Protein AF-A0A7J9VA64-F1 (afdb_monomer_lite)

Sequence (121 aa):
MDLMTRARSQWDRLLATATLLAGLLVLIIGWYGVSGTPYPAEQLPYLISGGIGALFLLGVSATLWLSADLRDEWRKLDRIERAIRETSLPDGQNDAAQDTAWLDQRNGDRTPERLAVGDRP

Structure (mmCIF, N/CA/C/O backbone):
data_AF-A0A7J9VA64-F1
#
_entry.id   AF-A0A7J9VA64-F1
#
loop_
_atom_site.group_PDB
_atom_site.id
_atom_site.type_symbol
_atom_site.label_atom_id
_atom_site.label_alt_id
_atom_site.label_comp_id
_atom_site.label_asym_id
_atom_site.label_entity_id
_atom_site.label_seq_id
_atom_site.pdbx_PDB_ins_code
_atom_site.Cartn_x
_atom_site.Cartn_y
_atom_site.Cartn_z
_atom_site.occupancy
_atom_site.B_iso_or_equiv
_atom_site.auth_seq_id
_atom_site.auth_comp_id
_atom_site.auth_asym_id
_atom_site.auth_atom_id
_atom_site.pdbx_PDB_model_num
ATOM 1 N N . MET A 1 1 ? 18.627 -18.532 -14.080 1.00 44.44 1 MET 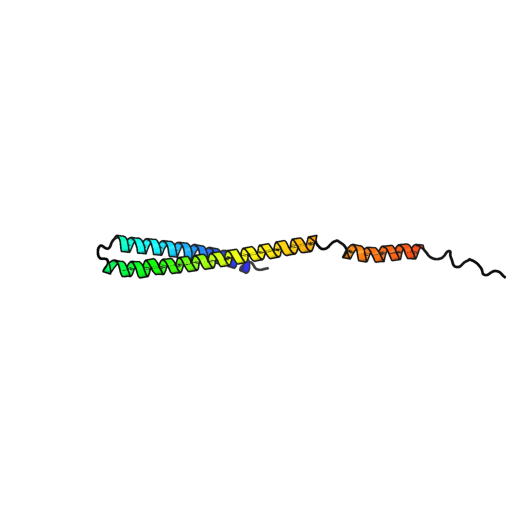A N 1
ATOM 2 C CA . MET A 1 1 ? 18.569 -17.176 -13.490 1.00 44.44 1 MET A CA 1
ATOM 3 C C . MET A 1 1 ? 17.247 -17.039 -12.743 1.00 44.44 1 MET A C 1
ATOM 5 O O . MET A 1 1 ? 16.218 -17.450 -13.266 1.00 44.44 1 MET A O 1
ATOM 9 N N . ASP A 1 2 ? 17.344 -16.604 -11.492 1.00 52.59 2 ASP A N 1
ATOM 10 C CA . ASP A 1 2 ? 16.576 -17.014 -10.307 1.00 52.59 2 ASP A CA 1
ATOM 11 C C . ASP A 1 2 ? 15.035 -16.987 -10.341 1.00 52.59 2 ASP A C 1
ATOM 13 O O . ASP A 1 2 ? 14.390 -15.938 -10.397 1.00 52.59 2 ASP A O 1
ATOM 17 N N . LEU A 1 3 ? 14.437 -18.164 -10.105 1.00 53.09 3 LEU A N 1
ATOM 18 C CA . LEU A 1 3 ? 13.058 -18.320 -9.613 1.00 53.09 3 LEU A CA 1
ATOM 19 C C . LEU A 1 3 ? 12.812 -17.492 -8.341 1.00 53.09 3 LEU A C 1
ATOM 21 O O . LEU A 1 3 ? 11.716 -16.962 -8.152 1.00 53.09 3 LEU A O 1
ATOM 25 N N . MET A 1 4 ? 13.844 -17.328 -7.506 1.00 53.91 4 MET A N 1
ATOM 26 C CA . MET A 1 4 ? 13.767 -16.556 -6.269 1.00 53.91 4 MET A CA 1
ATOM 27 C C . MET A 1 4 ? 13.443 -15.076 -6.500 1.00 53.91 4 MET A C 1
ATOM 29 O O . MET A 1 4 ? 12.702 -14.504 -5.707 1.00 53.91 4 MET A O 1
ATOM 33 N N . THR A 1 5 ? 13.897 -14.448 -7.591 1.00 57.56 5 THR A N 1
ATOM 34 C CA . THR A 1 5 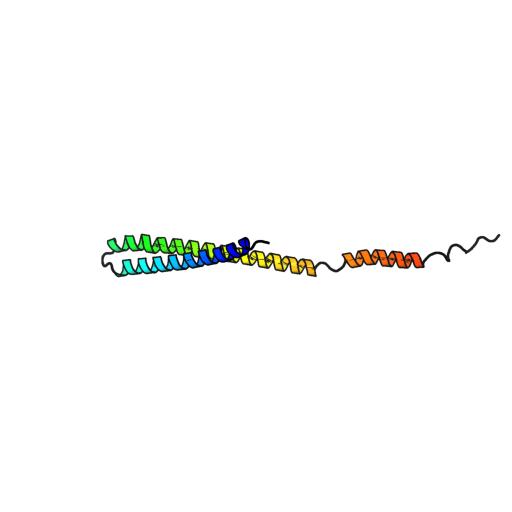? 13.614 -13.024 -7.860 1.00 57.56 5 THR A CA 1
ATOM 35 C C . THR A 1 5 ? 12.169 -12.804 -8.313 1.00 57.56 5 THR A C 1
ATOM 37 O O . THR A 1 5 ? 11.535 -11.829 -7.906 1.00 57.56 5 THR A O 1
ATOM 40 N N . ARG A 1 6 ? 11.605 -13.737 -9.098 1.00 53.16 6 ARG A N 1
ATOM 41 C CA . ARG A 1 6 ? 10.179 -13.705 -9.483 1.00 53.16 6 ARG A CA 1
ATOM 42 C C . ARG A 1 6 ? 9.265 -14.018 -8.310 1.00 53.16 6 ARG A C 1
ATOM 44 O O . ARG A 1 6 ? 8.262 -13.331 -8.140 1.00 53.16 6 ARG A O 1
ATOM 51 N N . ALA A 1 7 ? 9.636 -15.002 -7.490 1.00 59.28 7 ALA A N 1
ATOM 52 C CA . ALA A 1 7 ? 8.916 -15.304 -6.265 1.00 59.28 7 ALA A CA 1
ATOM 53 C C . ALA A 1 7 ? 8.864 -14.055 -5.379 1.00 59.28 7 ALA A C 1
ATOM 55 O O . ALA A 1 7 ? 7.780 -13.611 -5.022 1.00 59.28 7 ALA A O 1
ATOM 56 N N . ARG A 1 8 ? 10.012 -13.425 -5.093 1.00 63.69 8 ARG A N 1
ATOM 57 C CA . ARG A 1 8 ? 10.094 -12.249 -4.208 1.00 63.69 8 ARG A CA 1
ATOM 58 C C . ARG A 1 8 ? 9.283 -11.052 -4.714 1.00 63.69 8 ARG A C 1
ATOM 60 O O . ARG A 1 8 ? 8.651 -10.375 -3.915 1.00 63.69 8 ARG A O 1
ATOM 67 N N . SER A 1 9 ? 9.252 -10.830 -6.031 1.00 63.00 9 SER A N 1
ATOM 68 C CA . SER A 1 9 ? 8.427 -9.781 -6.651 1.00 63.00 9 SER A CA 1
ATOM 69 C C . SER A 1 9 ? 6.923 -10.031 -6.481 1.00 63.00 9 SER A C 1
ATOM 71 O O . SER A 1 9 ? 6.179 -9.082 -6.252 1.00 63.00 9 SER A O 1
ATOM 73 N N . GLN A 1 10 ? 6.470 -11.287 -6.554 1.00 74.56 10 GLN A N 1
ATOM 74 C CA . GLN A 1 10 ? 5.071 -11.634 -6.274 1.00 74.56 10 GLN A CA 1
ATOM 75 C C . GLN A 1 10 ? 4.761 -11.563 -4.772 1.00 74.56 10 GLN A C 1
ATOM 77 O O . GLN A 1 10 ? 3.681 -11.114 -4.395 1.00 74.56 10 GLN A O 1
ATOM 82 N N . TRP A 1 11 ? 5.723 -11.927 -3.917 1.00 75.56 11 TRP A N 1
ATOM 83 C CA . TRP A 1 11 ? 5.608 -11.797 -2.461 1.00 75.56 11 TRP A CA 1
ATOM 84 C C . TRP A 1 11 ? 5.426 -10.345 -2.013 1.00 75.56 11 TRP A C 1
ATOM 86 O O . TRP A 1 11 ? 4.645 -10.106 -1.103 1.00 75.56 11 TRP A O 1
ATOM 96 N N . ASP A 1 12 ? 6.085 -9.381 -2.658 1.00 83.00 12 ASP A N 1
ATOM 97 C CA . ASP A 1 12 ? 5.975 -7.957 -2.302 1.00 83.00 12 ASP A CA 1
ATOM 98 C C . ASP A 1 12 ? 4.551 -7.423 -2.538 1.00 83.00 12 ASP A C 1
ATOM 100 O O . ASP A 1 12 ? 3.940 -6.806 -1.665 1.00 83.00 12 ASP A O 1
ATOM 104 N N . ARG A 1 13 ? 3.958 -7.768 -3.689 1.00 84.69 13 ARG A N 1
ATOM 105 C CA . ARG A 1 13 ? 2.556 -7.444 -3.995 1.00 84.69 13 ARG A CA 1
ATOM 106 C C . ARG A 1 13 ? 1.587 -8.158 -3.060 1.00 84.69 13 ARG A C 1
ATOM 108 O O . ARG A 1 13 ? 0.645 -7.533 -2.583 1.00 84.69 13 ARG A O 1
ATOM 115 N N . LEU A 1 14 ? 1.833 -9.437 -2.774 1.00 89.12 14 LEU A N 1
ATOM 116 C CA . LEU A 1 14 ? 1.010 -10.207 -1.845 1.00 89.12 14 LEU A CA 1
ATOM 117 C C . LEU A 1 14 ? 1.047 -9.597 -0.436 1.00 89.12 14 LEU A C 1
ATOM 119 O O . LEU A 1 14 ? 0.003 -9.475 0.194 1.00 89.12 14 LEU A O 1
ATOM 123 N N . LEU A 1 15 ? 2.225 -9.170 0.034 1.00 91.25 15 LEU A N 1
ATOM 124 C CA . LEU A 1 15 ? 2.401 -8.494 1.321 1.00 91.25 15 LEU A CA 1
ATOM 125 C C . LEU A 1 15 ? 1.696 -7.139 1.347 1.00 91.25 15 LEU A C 1
ATOM 127 O O . LEU A 1 15 ? 1.001 -6.850 2.321 1.00 91.25 15 LEU A O 1
ATOM 131 N N . ALA A 1 16 ? 1.813 -6.338 0.285 1.00 92.31 16 ALA A N 1
ATOM 132 C CA . ALA A 1 16 ? 1.093 -5.073 0.176 1.00 92.31 16 ALA A CA 1
ATOM 133 C C . ALA A 1 16 ? -0.427 -5.297 0.249 1.00 92.31 16 ALA A C 1
ATOM 135 O O . ALA A 1 16 ? -1.099 -4.709 1.092 1.00 92.31 16 ALA A O 1
ATOM 136 N N . THR A 1 17 ? -0.970 -6.218 -0.555 1.00 94.38 17 THR A N 1
ATOM 137 C CA . THR A 1 17 ? -2.408 -6.528 -0.556 1.00 94.38 17 THR A CA 1
ATOM 138 C C . THR A 1 17 ? -2.878 -7.135 0.767 1.00 94.38 17 THR A C 1
ATOM 140 O O . THR A 1 17 ? -3.925 -6.748 1.278 1.00 94.38 17 THR A O 1
ATOM 143 N N . ALA A 1 18 ? -2.113 -8.051 1.365 1.00 95.44 18 ALA A N 1
ATOM 144 C CA . ALA A 1 18 ? -2.450 -8.631 2.662 1.00 95.44 18 ALA A CA 1
ATOM 145 C C . ALA A 1 18 ? -2.484 -7.562 3.764 1.00 95.44 18 ALA A C 1
ATOM 147 O O . ALA A 1 18 ? -3.417 -7.531 4.565 1.00 95.44 18 ALA A O 1
ATOM 148 N N . THR A 1 19 ? -1.509 -6.648 3.764 1.00 96.75 19 THR A N 1
ATOM 149 C CA . THR A 1 19 ? -1.452 -5.536 4.724 1.00 96.75 19 THR A CA 1
ATOM 150 C C . THR A 1 19 ? -2.611 -4.559 4.513 1.00 96.75 19 THR A C 1
ATOM 152 O O . THR A 1 19 ? -3.203 -4.108 5.492 1.00 96.75 19 THR A O 1
ATOM 155 N N . LEU A 1 20 ? -2.995 -4.287 3.258 1.00 97.06 20 LEU A N 1
ATOM 156 C CA . LEU A 1 20 ? -4.171 -3.476 2.922 1.00 97.06 20 LEU A CA 1
ATOM 157 C C . LEU A 1 20 ? -5.445 -4.060 3.535 1.00 97.06 20 LEU A C 1
ATOM 159 O O . LEU A 1 20 ? -6.188 -3.364 4.224 1.00 97.06 20 LEU A O 1
ATOM 163 N N . LEU A 1 21 ? -5.685 -5.348 3.281 1.00 98.00 21 LEU A N 1
ATOM 164 C CA . LEU A 1 21 ? -6.874 -6.051 3.753 1.00 98.00 21 LEU A CA 1
ATOM 165 C C . LEU A 1 21 ? -6.897 -6.140 5.279 1.00 98.00 21 LEU A C 1
ATOM 167 O O . LEU A 1 21 ? -7.947 -5.929 5.881 1.00 98.00 21 LEU A O 1
ATOM 171 N N . ALA A 1 22 ? -5.746 -6.384 5.909 1.00 97.56 22 ALA A N 1
ATOM 172 C CA . ALA A 1 22 ? -5.620 -6.359 7.361 1.00 97.56 22 ALA A CA 1
ATOM 173 C C . ALA A 1 22 ? -5.944 -4.970 7.936 1.00 97.56 22 ALA A C 1
ATOM 175 O O . ALA A 1 22 ? -6.724 -4.872 8.880 1.00 97.56 22 ALA A O 1
ATOM 176 N N . GLY A 1 23 ? -5.412 -3.893 7.347 1.00 97.19 23 GLY A N 1
ATOM 177 C CA . GLY A 1 23 ? -5.719 -2.520 7.760 1.00 97.19 23 GLY A CA 1
ATOM 178 C C . GLY A 1 23 ? -7.202 -2.176 7.618 1.00 97.19 23 GLY A C 1
ATOM 179 O O . GLY A 1 23 ? -7.796 -1.614 8.537 1.00 97.19 23 GLY A O 1
ATOM 180 N N . LEU A 1 24 ? -7.825 -2.579 6.507 1.00 97.81 24 LEU A N 1
ATOM 181 C CA . LEU A 1 24 ? -9.258 -2.386 6.276 1.00 97.81 24 LEU A CA 1
ATOM 182 C C . LEU A 1 24 ? -10.110 -3.171 7.284 1.00 97.81 24 LEU A C 1
ATOM 184 O O . LEU A 1 24 ? -11.092 -2.647 7.805 1.00 97.81 24 LEU A O 1
ATOM 188 N N . LEU A 1 25 ? -9.715 -4.405 7.601 1.00 97.88 25 LEU A N 1
ATOM 189 C CA . LEU A 1 25 ? -10.389 -5.227 8.602 1.00 97.88 25 LEU A CA 1
ATOM 190 C C . LEU A 1 25 ? -10.307 -4.590 9.996 1.00 97.88 25 LEU A C 1
ATOM 192 O O . LEU A 1 25 ? -11.324 -4.489 10.681 1.00 97.88 25 LEU A O 1
ATOM 196 N N . VAL A 1 26 ? -9.124 -4.115 10.397 1.00 97.06 26 VAL A N 1
ATOM 197 C CA . VAL A 1 26 ? -8.930 -3.404 11.672 1.00 97.06 26 VAL A CA 1
ATOM 198 C C . VAL A 1 26 ? -9.790 -2.141 11.730 1.00 97.06 26 VAL A C 1
ATOM 200 O O . VAL A 1 26 ? -10.411 -1.883 12.761 1.00 97.06 26 VAL A O 1
ATOM 203 N N . LEU A 1 27 ? -9.894 -1.395 10.625 1.00 96.31 27 LEU A N 1
ATOM 204 C CA . LEU A 1 27 ? -10.741 -0.204 10.547 1.00 96.31 27 LEU A CA 1
ATOM 205 C C . LEU A 1 27 ? -12.218 -0.540 10.788 1.00 96.31 27 LEU A C 1
ATOM 207 O O . LEU A 1 27 ? -12.882 0.133 11.574 1.00 96.31 27 LEU A O 1
ATOM 211 N N . ILE A 1 28 ? -12.719 -1.594 10.137 1.00 96.81 28 ILE A N 1
ATOM 212 C CA . ILE A 1 28 ? -14.109 -2.049 10.278 1.00 96.81 28 ILE A CA 1
ATOM 213 C C . ILE A 1 28 ? -14.386 -2.503 11.717 1.00 96.81 28 ILE A C 1
ATOM 215 O O . ILE A 1 28 ? -15.407 -2.123 12.289 1.00 96.81 28 ILE A O 1
ATOM 219 N N . ILE A 1 29 ? -13.471 -3.268 12.322 1.00 95.56 29 ILE A N 1
ATOM 220 C CA . ILE A 1 29 ? -13.595 -3.719 13.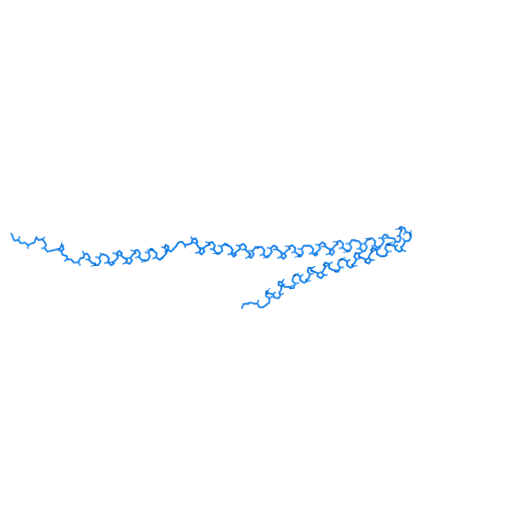717 1.00 95.56 29 ILE A CA 1
ATOM 221 C C . ILE A 1 29 ? -13.595 -2.521 14.678 1.00 95.56 29 ILE A C 1
ATOM 223 O O . ILE A 1 29 ? -14.432 -2.455 15.578 1.00 95.56 29 ILE A O 1
ATOM 227 N N . GLY A 1 30 ? -12.696 -1.555 14.471 1.00 92.81 30 GLY A N 1
ATOM 228 C CA . GLY A 1 30 ? -12.631 -0.333 15.274 1.00 92.81 30 GLY A CA 1
ATOM 229 C C . GLY A 1 30 ? -13.911 0.496 15.180 1.00 92.81 30 GLY A C 1
ATOM 230 O O . GLY A 1 30 ? -14.459 0.905 16.203 1.00 92.81 30 GLY A O 1
ATOM 231 N N . TRP A 1 31 ? -14.428 0.684 13.963 1.00 93.62 31 TRP A N 1
ATOM 232 C CA . TRP A 1 31 ? -15.700 1.369 13.731 1.00 93.62 31 TRP A CA 1
ATOM 233 C C . TRP A 1 31 ? -16.868 0.655 14.417 1.00 93.62 31 TRP A C 1
ATOM 235 O O . TRP A 1 31 ? -17.666 1.306 15.091 1.00 93.62 31 TRP A O 1
ATOM 245 N N . TYR A 1 32 ? -16.937 -0.674 14.306 1.00 94.56 32 TYR A N 1
ATOM 246 C CA . TYR A 1 32 ? -17.977 -1.464 14.961 1.00 94.56 32 TYR A CA 1
ATOM 247 C C . TYR A 1 32 ? -17.950 -1.275 16.487 1.00 94.56 32 TYR A C 1
ATOM 249 O O . TYR A 1 32 ? -18.994 -1.023 17.089 1.00 94.56 32 TYR A O 1
ATOM 257 N N . GLY A 1 33 ? -16.762 -1.286 17.102 1.00 89.94 33 GLY A N 1
ATOM 258 C CA . GLY A 1 33 ? -16.594 -1.027 18.538 1.00 89.94 33 GLY A CA 1
ATOM 259 C C . GLY A 1 33 ? -17.058 0.369 18.975 1.00 89.94 33 GLY A C 1
ATOM 260 O O . GLY A 1 33 ? -17.794 0.498 19.956 1.00 89.94 33 GLY A O 1
ATOM 261 N N . VAL A 1 34 ? -16.705 1.413 18.213 1.00 92.44 34 VAL A N 1
ATOM 262 C CA . VAL A 1 34 ? -17.180 2.789 18.466 1.00 92.44 34 VAL A CA 1
ATOM 263 C C . VAL A 1 34 ? -18.700 2.891 18.303 1.00 92.44 34 VAL A C 1
ATOM 265 O O . VAL A 1 34 ? -19.364 3.516 19.123 1.00 92.44 34 VAL A O 1
ATOM 268 N N . SER A 1 35 ? -19.271 2.256 17.274 1.00 88.94 35 SER A N 1
ATOM 269 C CA . SER A 1 35 ? -20.708 2.345 16.976 1.00 88.94 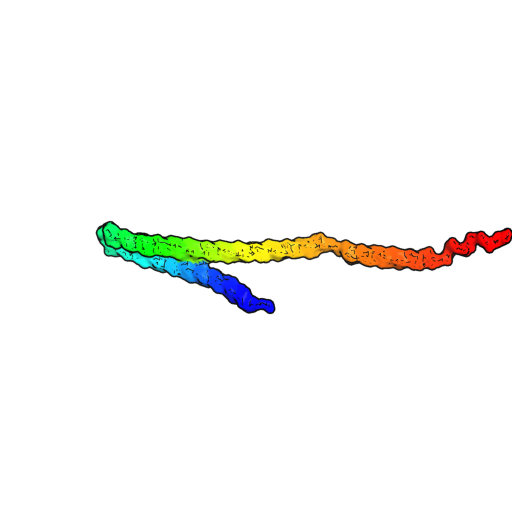35 SER A CA 1
ATOM 270 C C . SER A 1 35 ? -21.605 1.737 18.062 1.00 88.94 35 SER A C 1
ATOM 272 O O . SER A 1 35 ? -22.757 2.141 18.203 1.00 88.94 35 SER A O 1
ATOM 274 N N . GLY A 1 36 ? -21.075 0.786 18.839 1.00 88.31 36 GLY A N 1
ATOM 275 C CA . GLY A 1 36 ? -21.799 0.113 19.917 1.00 88.31 36 GLY A CA 1
ATOM 276 C C . GLY A 1 36 ? -21.702 0.788 21.288 1.00 88.31 36 GLY A C 1
ATOM 277 O O . GLY A 1 36 ? -22.375 0.340 22.214 1.00 88.31 36 GLY A O 1
ATOM 278 N N . THR A 1 37 ? -20.879 1.831 21.455 1.00 89.06 37 THR A N 1
ATOM 279 C CA . THR A 1 37 ? -20.603 2.440 22.769 1.00 89.06 37 THR A CA 1
ATOM 280 C C . THR A 1 37 ? -21.265 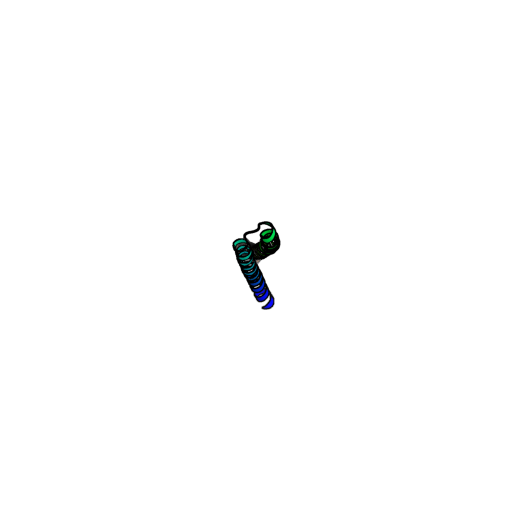3.819 22.919 1.00 89.06 37 THR A C 1
ATOM 282 O O . THR A 1 37 ? -20.949 4.741 22.166 1.00 89.06 37 THR A O 1
ATOM 285 N N . PRO A 1 38 ? -22.171 4.019 23.900 1.00 86.38 38 PRO A N 1
ATOM 286 C CA . PRO A 1 38 ? -22.897 5.283 24.065 1.00 86.38 38 PRO A CA 1
ATOM 287 C C . PRO A 1 38 ? -22.072 6.374 24.763 1.00 86.38 38 PRO A C 1
ATOM 289 O O . PRO A 1 38 ? -22.373 7.559 24.619 1.00 86.38 38 PRO A O 1
ATOM 292 N N . TYR A 1 39 ? -21.035 5.997 25.517 1.00 91.81 39 TYR A N 1
ATOM 293 C CA . TYR A 1 39 ? -20.205 6.932 26.269 1.00 91.81 39 TYR A CA 1
ATOM 294 C C . TYR A 1 39 ? -18.939 7.308 25.485 1.00 91.81 39 TYR A C 1
ATOM 296 O O . TYR A 1 39 ? -18.127 6.431 25.190 1.00 91.81 39 TYR A O 1
ATOM 304 N N . PRO A 1 40 ? -18.683 8.605 25.218 1.00 88.25 40 PRO A N 1
ATOM 305 C CA . PRO A 1 40 ? -17.494 9.041 24.478 1.00 88.25 40 PRO A CA 1
ATOM 306 C C . PRO A 1 40 ? -16.167 8.586 25.100 1.00 88.25 40 PRO A C 1
ATOM 308 O O . PRO A 1 40 ? -15.211 8.300 24.386 1.00 88.25 40 PRO A O 1
ATOM 311 N N . ALA A 1 41 ? -16.109 8.473 26.431 1.00 91.50 41 ALA A N 1
ATOM 312 C CA . ALA A 1 41 ? -14.924 7.984 27.134 1.00 91.50 41 ALA A CA 1
ATOM 313 C C . ALA A 1 41 ? -14.562 6.535 26.751 1.00 91.50 41 ALA A C 1
ATOM 315 O O . ALA A 1 41 ? -13.383 6.201 26.672 1.00 91.50 41 ALA A O 1
ATOM 316 N N . GLU A 1 42 ? -15.560 5.698 26.459 1.00 90.56 42 GLU A N 1
ATOM 317 C CA . GLU A 1 42 ? -15.374 4.307 26.026 1.00 90.56 42 GLU A CA 1
ATOM 318 C C . GLU A 1 42 ? -15.053 4.199 24.529 1.00 90.56 42 GLU A C 1
ATOM 320 O O . GLU A 1 42 ? -14.474 3.205 24.097 1.00 90.56 42 GLU A O 1
ATOM 325 N N . GLN A 1 43 ? -15.363 5.232 23.739 1.00 91.56 43 GLN A N 1
ATOM 326 C CA . GLN A 1 43 ? -15.057 5.286 22.305 1.00 91.56 43 GLN A CA 1
ATOM 327 C C . GLN A 1 43 ? -13.576 5.595 22.034 1.00 91.56 43 GLN A C 1
ATOM 329 O O . GLN A 1 43 ? -13.017 5.107 21.049 1.00 91.56 43 GLN A O 1
ATOM 334 N N . LEU A 1 44 ? -12.918 6.379 22.902 1.00 92.69 44 LEU A N 1
ATOM 335 C CA . LEU A 1 44 ? -11.518 6.795 22.722 1.00 92.69 44 LEU A CA 1
ATOM 336 C C . LEU A 1 44 ? -10.543 5.610 22.559 1.00 92.69 44 LEU A C 1
ATOM 338 O O . LEU A 1 44 ? -9.739 5.647 21.623 1.00 92.69 44 LEU A O 1
ATOM 342 N N . PRO A 1 45 ? -10.609 4.535 23.373 1.00 92.06 45 PRO A N 1
ATOM 343 C CA . PRO A 1 45 ? -9.783 3.346 23.167 1.00 92.06 45 PRO A CA 1
ATOM 344 C C . PRO A 1 45 ? -9.959 2.695 21.789 1.00 92.06 45 PRO A C 1
ATOM 346 O O . PRO A 1 45 ? -8.962 2.322 21.165 1.00 92.06 45 PRO A O 1
ATOM 349 N N . TYR A 1 46 ? -11.193 2.582 21.282 1.00 91.50 46 TYR A N 1
ATOM 350 C CA . TYR A 1 46 ? -11.462 2.015 19.953 1.00 91.50 46 TYR A CA 1
ATOM 351 C C . TYR A 1 46 ? -10.960 2.926 18.832 1.00 91.50 46 TYR A C 1
ATOM 353 O O . TYR A 1 46 ? -10.416 2.442 17.841 1.00 91.50 46 TYR A O 1
ATOM 361 N N . LEU A 1 47 ? -11.086 4.244 19.000 1.00 90.81 47 LEU A N 1
ATOM 362 C CA . LEU A 1 47 ? -10.611 5.212 18.018 1.00 90.81 47 LEU A CA 1
ATOM 363 C C . LEU A 1 47 ? -9.079 5.224 17.927 1.00 90.81 47 LEU A C 1
ATOM 365 O O . LEU A 1 47 ? -8.524 5.257 16.830 1.00 90.81 47 LEU A O 1
ATOM 369 N N . ILE A 1 48 ? -8.388 5.143 19.067 1.00 92.62 48 ILE A N 1
ATOM 370 C CA . ILE A 1 48 ? -6.923 5.085 19.113 1.00 92.62 48 ILE A CA 1
ATOM 371 C C . ILE A 1 48 ? -6.433 3.751 18.543 1.00 92.62 48 ILE A C 1
ATOM 373 O O . ILE A 1 48 ? -5.630 3.742 17.618 1.00 92.62 48 ILE A O 1
ATOM 377 N N . SER A 1 49 ? -6.925 2.617 19.044 1.00 91.19 49 SER A N 1
ATOM 378 C CA . SER A 1 49 ? -6.427 1.301 18.616 1.00 91.19 49 SER A CA 1
ATOM 379 C C . SER A 1 49 ? -6.871 0.927 17.198 1.00 91.19 49 SER A C 1
ATOM 381 O O . SER A 1 49 ? -6.039 0.565 16.367 1.00 91.19 49 SER A O 1
ATOM 383 N N . GLY A 1 50 ? -8.163 1.058 16.899 1.00 92.69 50 GLY A N 1
ATOM 384 C CA . GLY A 1 50 ? -8.741 0.724 15.601 1.00 92.69 50 GLY A CA 1
ATOM 385 C C . GLY A 1 50 ? -8.449 1.775 14.536 1.00 92.69 50 GLY A C 1
ATOM 386 O O . GLY A 1 50 ? -8.068 1.424 13.426 1.00 92.69 50 GLY A O 1
ATOM 387 N N . GLY A 1 51 ? -8.566 3.063 14.868 1.00 92.94 51 GLY A N 1
ATOM 388 C CA . GLY A 1 51 ? -8.329 4.154 13.920 1.00 92.94 51 GLY A CA 1
ATOM 389 C C . GLY A 1 51 ? -6.848 4.350 13.602 1.00 92.94 51 GLY A C 1
ATOM 390 O O . GLY A 1 51 ? -6.450 4.229 12.444 1.00 92.94 51 GLY A O 1
ATOM 391 N N . ILE A 1 52 ? -6.008 4.610 14.613 1.00 95.44 52 ILE A N 1
ATOM 392 C CA . ILE A 1 52 ? -4.566 4.833 14.384 1.00 95.44 52 ILE A CA 1
ATOM 393 C C . ILE A 1 52 ? -3.900 3.549 13.881 1.00 95.44 52 ILE A C 1
ATOM 395 O O . ILE A 1 52 ? -3.096 3.606 12.950 1.00 95.44 52 ILE A O 1
ATOM 399 N N . GLY A 1 53 ? -4.268 2.389 14.436 1.00 94.88 53 GLY A N 1
ATOM 400 C CA . GLY A 1 53 ? -3.764 1.095 13.972 1.00 94.88 53 GLY A CA 1
ATOM 401 C C . GLY A 1 53 ? -4.104 0.820 12.505 1.00 94.88 53 GLY A C 1
ATOM 402 O O . GLY A 1 53 ? -3.221 0.444 11.731 1.00 94.88 53 GLY A O 1
ATOM 403 N N . ALA A 1 54 ? -5.350 1.072 12.087 1.00 96.69 54 ALA A N 1
ATOM 404 C CA . ALA A 1 54 ? -5.733 0.946 10.684 1.00 96.69 54 ALA A CA 1
ATOM 405 C C . ALA A 1 54 ? -4.983 1.935 9.787 1.00 96.69 54 ALA A C 1
ATOM 407 O O . ALA A 1 54 ? -4.443 1.525 8.763 1.00 96.69 54 ALA A O 1
ATOM 408 N N . LEU A 1 55 ? -4.898 3.215 10.167 1.00 97.44 55 LEU A N 1
ATOM 409 C CA . LEU A 1 55 ? -4.176 4.228 9.388 1.00 97.44 55 LEU A CA 1
ATOM 410 C C . LEU A 1 55 ? -2.707 3.851 9.184 1.00 97.44 55 LEU A C 1
ATOM 412 O O . LEU A 1 55 ? -2.189 3.982 8.075 1.00 97.44 55 LEU A O 1
ATOM 416 N N . PHE A 1 56 ? -2.054 3.335 10.225 1.00 97.44 56 PHE A N 1
ATOM 417 C CA . PHE A 1 56 ? -0.687 2.840 10.127 1.00 97.44 56 PHE A CA 1
ATOM 418 C C . PHE A 1 56 ? -0.574 1.693 9.113 1.00 97.44 56 PHE A C 1
ATOM 420 O O . PHE A 1 56 ? 0.248 1.764 8.199 1.00 97.44 56 PHE A O 1
ATOM 427 N N . LEU A 1 57 ? -1.428 0.669 9.216 1.00 97.44 57 LEU A N 1
ATOM 428 C CA . LEU A 1 57 ? -1.424 -0.470 8.289 1.00 97.44 57 LEU A CA 1
ATOM 429 C C . LEU A 1 57 ? -1.710 -0.049 6.842 1.00 97.44 57 LEU A C 1
ATOM 431 O O . LEU A 1 57 ? -1.022 -0.494 5.922 1.00 97.44 57 LEU A O 1
ATOM 435 N N . LEU A 1 58 ? -2.681 0.841 6.629 1.00 97.69 58 LEU A N 1
ATOM 436 C CA . LEU A 1 58 ? -2.998 1.373 5.303 1.00 97.69 58 LEU A CA 1
ATOM 437 C C . LEU A 1 58 ? -1.831 2.190 4.729 1.00 97.69 58 LEU A C 1
ATOM 439 O O . LEU A 1 58 ? -1.515 2.052 3.548 1.00 97.69 58 LEU A O 1
ATOM 443 N N . GLY A 1 59 ? -1.142 2.981 5.558 1.00 97.56 59 GLY A N 1
ATOM 444 C CA . GLY A 1 59 ? 0.058 3.719 5.159 1.00 97.56 59 GLY A CA 1
ATOM 445 C C . GLY A 1 59 ? 1.222 2.803 4.767 1.00 97.56 59 GLY A C 1
ATOM 446 O O . GLY A 1 59 ? 1.856 3.013 3.729 1.00 97.56 59 GLY A O 1
ATOM 447 N N . VAL A 1 60 ? 1.469 1.744 5.546 1.00 96.94 60 VAL A N 1
ATOM 448 C CA . VAL A 1 60 ? 2.472 0.716 5.214 1.00 96.94 60 VAL A CA 1
ATOM 449 C C . VAL A 1 60 ? 2.115 0.032 3.898 1.00 96.94 60 VAL A C 1
ATOM 451 O O . VAL A 1 60 ? 2.961 -0.066 3.011 1.00 96.94 60 VAL A O 1
ATOM 454 N N . SER A 1 61 ? 0.857 -0.378 3.732 1.00 96.38 61 SER A N 1
ATOM 455 C CA . SER A 1 61 ? 0.365 -0.965 2.486 1.00 96.38 61 SER A CA 1
ATOM 456 C C . SER A 1 61 ? 0.602 -0.047 1.286 1.00 96.38 61 SER A C 1
ATOM 458 O O . SER A 1 61 ? 1.135 -0.493 0.271 1.00 96.38 61 SER A O 1
ATOM 460 N N . ALA A 1 62 ? 0.220 1.229 1.387 1.00 96.12 62 ALA A N 1
ATOM 461 C CA . ALA A 1 62 ? 0.401 2.200 0.311 1.00 96.12 62 ALA A CA 1
ATOM 462 C C . ALA A 1 62 ? 1.884 2.371 -0.050 1.00 96.12 62 ALA A C 1
ATOM 464 O O . ALA A 1 62 ? 2.239 2.374 -1.227 1.00 96.12 62 ALA A O 1
ATOM 465 N N . THR A 1 63 ? 2.756 2.435 0.959 1.00 95.75 63 THR A N 1
ATOM 466 C CA . THR A 1 63 ? 4.208 2.557 0.770 1.00 95.75 63 THR A CA 1
ATOM 467 C C . THR A 1 63 ? 4.794 1.333 0.068 1.00 95.75 63 THR A C 1
ATOM 469 O O . THR A 1 63 ? 5.569 1.479 -0.877 1.00 95.75 63 THR A O 1
ATOM 472 N N . LEU A 1 64 ? 4.409 0.123 0.491 1.00 92.00 64 LEU A N 1
ATOM 473 C CA . LEU A 1 64 ? 4.841 -1.122 -0.151 1.00 92.00 64 LEU A CA 1
ATOM 474 C C . LEU A 1 64 ? 4.368 -1.187 -1.603 1.00 92.00 64 LEU A C 1
ATOM 476 O O . LEU A 1 64 ? 5.146 -1.522 -2.496 1.00 92.00 64 LEU A O 1
ATOM 480 N N . TRP A 1 65 ? 3.108 -0.827 -1.847 1.00 92.00 65 TRP A N 1
ATOM 481 C CA . TRP A 1 65 ? 2.536 -0.882 -3.184 1.00 92.00 65 TRP A CA 1
ATOM 482 C C . TRP A 1 65 ? 3.214 0.107 -4.135 1.00 92.00 65 TRP A C 1
ATOM 484 O O . TRP A 1 65 ? 3.603 -0.281 -5.235 1.00 92.00 65 TRP A O 1
ATOM 494 N N . LEU A 1 66 ? 3.459 1.338 -3.675 1.00 92.94 66 LEU A N 1
ATOM 495 C CA . LEU A 1 66 ? 4.201 2.346 -4.431 1.00 92.94 66 LEU A CA 1
ATOM 496 C C . LEU A 1 66 ? 5.652 1.919 -4.685 1.00 92.94 66 LEU A C 1
ATOM 498 O O . LEU A 1 66 ? 6.163 2.090 -5.787 1.00 92.94 66 LEU A O 1
ATOM 502 N N . SER A 1 67 ? 6.324 1.331 -3.691 1.00 90.25 67 SER A N 1
ATOM 503 C CA . SER A 1 67 ? 7.692 0.832 -3.866 1.00 90.25 67 SER A CA 1
ATOM 504 C C . SER A 1 67 ? 7.765 -0.266 -4.930 1.00 90.25 67 SER A C 1
ATOM 506 O O . SER A 1 67 ? 8.690 -0.269 -5.747 1.00 90.25 67 SER A O 1
ATOM 508 N N . ALA A 1 68 ? 6.786 -1.174 -4.951 1.00 88.94 68 ALA A N 1
ATOM 509 C CA . ALA A 1 68 ? 6.686 -2.207 -5.974 1.00 88.94 68 ALA A CA 1
ATOM 510 C C . ALA A 1 68 ? 6.440 -1.606 -7.368 1.00 88.94 68 ALA A C 1
ATOM 512 O O . ALA A 1 68 ? 7.086 -2.026 -8.326 1.00 88.94 68 ALA A O 1
ATOM 513 N N . ASP A 1 69 ? 5.569 -0.602 -7.473 1.00 89.25 69 ASP A N 1
ATOM 514 C CA . ASP A 1 69 ? 5.261 0.057 -8.745 1.00 89.25 69 ASP A CA 1
ATOM 515 C C . ASP A 1 69 ? 6.475 0.815 -9.313 1.00 89.25 69 ASP A C 1
ATOM 517 O O . ASP A 1 69 ? 6.851 0.607 -10.464 1.00 89.25 69 ASP A O 1
ATOM 521 N N . LEU A 1 70 ? 7.205 1.562 -8.476 1.00 91.62 70 LEU A N 1
ATOM 522 C CA . LEU A 1 70 ? 8.444 2.244 -8.880 1.00 91.62 70 LEU A CA 1
ATOM 523 C C . LEU A 1 70 ? 9.522 1.262 -9.369 1.00 91.62 70 LEU A C 1
ATOM 525 O O . LEU A 1 70 ? 10.206 1.512 -10.364 1.00 91.62 70 LEU A O 1
ATOM 529 N N . ARG A 1 71 ? 9.661 0.106 -8.704 1.00 88.50 71 ARG A N 1
ATOM 530 C CA . ARG A 1 71 ? 10.565 -0.969 -9.156 1.00 88.50 71 ARG A CA 1
ATOM 531 C C . ARG A 1 71 ? 10.135 -1.550 -10.504 1.00 88.50 71 ARG A C 1
ATOM 533 O O . ARG A 1 71 ? 10.988 -1.993 -11.277 1.00 88.50 71 ARG A O 1
ATOM 540 N N . ASP A 1 72 ? 8.837 -1.603 -10.783 1.00 88.38 72 ASP A N 1
ATOM 541 C CA . ASP A 1 72 ? 8.308 -2.053 -12.072 1.00 88.38 72 ASP A CA 1
ATOM 542 C C . ASP A 1 72 ? 8.572 -1.013 -13.166 1.00 88.38 72 ASP A C 1
ATOM 544 O O . ASP A 1 72 ? 8.953 -1.380 -14.280 1.00 88.38 72 ASP A O 1
ATOM 548 N N . GLU A 1 73 ? 8.424 0.273 -12.855 1.00 91.81 73 GLU A N 1
ATOM 549 C CA . GLU A 1 73 ? 8.693 1.378 -13.777 1.00 91.81 73 GLU A CA 1
ATOM 550 C C . GLU A 1 73 ? 10.164 1.474 -14.173 1.00 91.81 73 GLU A C 1
ATOM 552 O O . GLU A 1 73 ? 10.463 1.545 -15.365 1.00 91.81 73 GLU A O 1
ATOM 557 N N . TRP A 1 74 ? 11.096 1.377 -13.221 1.00 91.44 74 TRP A N 1
ATOM 558 C CA . TRP A 1 74 ? 12.530 1.389 -13.537 1.00 91.44 74 TRP A CA 1
ATOM 559 C C . TRP A 1 74 ? 12.920 0.246 -14.477 1.00 91.44 74 TRP A C 1
ATOM 561 O O . TRP A 1 74 ? 13.636 0.459 -15.453 1.00 91.44 74 TRP A O 1
ATOM 571 N N . ARG A 1 75 ? 12.343 -0.948 -14.286 1.00 90.38 75 ARG A N 1
ATOM 572 C CA . ARG A 1 75 ? 12.552 -2.078 -15.207 1.00 90.38 75 ARG A CA 1
ATOM 573 C C . ARG A 1 75 ? 12.021 -1.810 -16.617 1.00 90.38 75 ARG A C 1
ATOM 575 O O . ARG A 1 75 ? 12.570 -2.339 -17.585 1.00 90.38 75 ARG A O 1
ATOM 582 N N . LYS A 1 76 ? 10.943 -1.032 -16.753 1.00 91.62 76 LYS A N 1
ATOM 583 C CA . LYS A 1 76 ? 10.411 -0.626 -18.064 1.00 91.62 76 LYS A CA 1
ATOM 584 C C . LYS A 1 76 ? 11.327 0.402 -18.727 1.00 91.62 76 LYS A C 1
ATOM 586 O O . LYS A 1 76 ? 11.585 0.265 -19.920 1.00 91.62 76 LYS A O 1
ATOM 591 N N . LEU A 1 77 ? 11.841 1.371 -17.967 1.00 94.00 77 LEU A N 1
ATOM 592 C CA . LEU A 1 77 ? 12.781 2.377 -18.469 1.00 94.00 77 LEU A CA 1
ATOM 593 C C . LEU A 1 77 ? 14.068 1.729 -18.987 1.00 94.00 77 LEU A C 1
ATOM 595 O O . LEU A 1 77 ? 14.424 1.963 -20.139 1.00 94.00 77 LEU A O 1
ATOM 599 N N . ASP A 1 78 ? 14.673 0.820 -18.217 1.00 94.62 78 ASP A N 1
ATOM 600 C CA . ASP A 1 78 ? 15.868 0.075 -18.643 1.00 94.62 78 ASP A CA 1
ATOM 601 C C . ASP A 1 78 ? 15.630 -0.703 -19.947 1.00 94.62 78 ASP A C 1
ATOM 603 O O . ASP A 1 78 ? 16.510 -0.826 -20.801 1.00 94.62 78 ASP A O 1
ATOM 607 N N . ARG A 1 79 ? 14.423 -1.259 -20.121 1.00 93.69 79 ARG A N 1
ATOM 608 C CA . ARG A 1 79 ? 14.051 -1.993 -21.336 1.00 93.69 79 ARG A CA 1
ATOM 609 C C . ARG A 1 79 ? 13.930 -1.066 -22.544 1.00 93.69 79 ARG A C 1
ATOM 611 O O . ARG A 1 79 ? 14.381 -1.436 -23.626 1.00 93.69 79 ARG A O 1
ATOM 618 N N . ILE A 1 80 ? 13.320 0.104 -22.365 1.00 95.00 80 ILE A N 1
ATOM 619 C CA . ILE A 1 80 ? 13.194 1.116 -23.420 1.00 95.00 80 ILE A CA 1
ATOM 620 C C . ILE A 1 80 ? 14.580 1.642 -23.800 1.00 95.00 80 ILE A C 1
ATOM 622 O O . ILE A 1 80 ? 14.900 1.706 -24.982 1.00 95.00 80 ILE A O 1
ATOM 626 N N . GLU A 1 81 ? 15.425 1.943 -22.815 1.00 94.69 81 GLU A N 1
ATOM 627 C CA . GLU A 1 81 ? 16.794 2.409 -23.040 1.00 94.69 81 GLU A CA 1
ATOM 628 C C . GLU A 1 81 ? 17.611 1.410 -23.871 1.00 94.69 81 GLU A C 1
ATOM 630 O O . GLU A 1 81 ? 18.297 1.802 -24.817 1.00 94.69 81 GLU A O 1
ATOM 635 N N . ARG A 1 82 ? 17.509 0.111 -23.561 1.00 92.50 82 ARG A N 1
ATOM 636 C CA . ARG A 1 82 ? 18.177 -0.948 -24.333 1.00 92.50 82 ARG A CA 1
ATOM 637 C C . ARG A 1 82 ? 17.664 -1.031 -25.767 1.00 92.50 82 ARG A C 1
ATOM 639 O O . ARG A 1 82 ? 18.478 -1.057 -26.681 1.00 92.50 82 ARG A O 1
ATOM 646 N N . ALA A 1 83 ? 16.347 -0.996 -25.968 1.00 92.25 83 ALA A N 1
ATOM 647 C CA . ALA A 1 83 ? 15.760 -1.026 -27.309 1.00 92.25 83 ALA A CA 1
ATOM 648 C C . ALA A 1 83 ? 16.183 0.193 -28.151 1.00 92.25 83 ALA A C 1
ATOM 650 O O . ALA A 1 83 ? 16.473 0.063 -29.342 1.00 92.25 83 ALA A O 1
ATOM 651 N N . ILE A 1 84 ? 16.271 1.373 -27.524 1.00 92.06 84 ILE A N 1
ATOM 652 C CA . ILE A 1 84 ? 16.795 2.577 -28.174 1.00 92.06 84 ILE A CA 1
ATOM 653 C C . ILE A 1 84 ? 18.270 2.384 -28.526 1.00 92.06 84 ILE A C 1
ATOM 655 O O . ILE A 1 84 ? 18.623 2.647 -29.668 1.00 92.06 84 ILE A O 1
ATOM 659 N N . ARG A 1 85 ? 19.127 1.896 -27.615 1.00 89.19 85 ARG A N 1
ATOM 660 C CA . ARG A 1 85 ? 20.549 1.617 -27.916 1.00 89.19 85 ARG A CA 1
ATOM 661 C C . ARG A 1 85 ? 20.729 0.642 -29.073 1.00 89.19 85 ARG A C 1
ATOM 663 O O . ARG A 1 85 ? 21.550 0.908 -29.938 1.00 89.19 85 ARG A O 1
ATOM 670 N N . GLU A 1 86 ? 19.968 -0.445 -29.095 1.00 85.81 86 GLU A N 1
ATOM 671 C CA . GLU A 1 86 ? 20.026 -1.448 -30.164 1.00 85.81 86 GLU A CA 1
ATOM 672 C C . GLU A 1 86 ? 19.625 -0.855 -31.521 1.00 85.81 86 GLU A C 1
ATOM 674 O O . GLU A 1 86 ? 20.257 -1.153 -32.525 1.00 85.81 86 GLU A O 1
ATOM 679 N N . THR A 1 87 ? 18.631 0.036 -31.546 1.00 83.88 87 THR A N 1
ATOM 680 C CA . THR A 1 87 ? 18.183 0.708 -32.781 1.00 83.88 87 THR A CA 1
ATOM 681 C C . THR A 1 87 ? 19.081 1.892 -33.172 1.00 83.88 87 THR A C 1
ATOM 683 O O . THR A 1 87 ? 19.178 2.247 -34.342 1.00 83.88 87 THR A O 1
ATOM 686 N N . SER A 1 88 ? 19.717 2.538 -32.188 1.00 76.25 88 SER A N 1
ATOM 687 C CA . SER A 1 88 ? 20.520 3.762 -32.356 1.00 76.25 88 SER A CA 1
ATOM 688 C C . SER A 1 88 ? 22.003 3.487 -32.564 1.00 76.25 88 SER A C 1
ATOM 690 O O . SER A 1 88 ? 22.769 4.438 -32.669 1.00 76.25 88 SER A O 1
ATOM 692 N N . LEU A 1 89 ? 22.425 2.224 -32.596 1.00 67.25 89 LEU A N 1
ATOM 693 C CA . LEU A 1 89 ? 23.652 1.827 -33.269 1.00 67.25 89 LEU A CA 1
ATOM 694 C C . LEU A 1 89 ? 23.275 1.644 -34.745 1.00 67.25 89 LEU A C 1
ATOM 696 O O . LEU A 1 89 ? 22.689 0.616 -35.081 1.00 67.25 89 LEU A O 1
ATOM 700 N N . PRO A 1 90 ? 23.567 2.602 -35.647 1.00 61.34 90 PRO A N 1
ATOM 701 C CA . PRO A 1 90 ? 23.639 2.258 -37.055 1.00 61.34 90 PRO A CA 1
ATOM 702 C C . PRO A 1 90 ? 24.684 1.152 -37.185 1.00 61.34 90 PRO A C 1
ATOM 704 O O . PRO A 1 90 ? 25.656 1.128 -36.422 1.00 61.34 90 PRO A O 1
ATOM 707 N N . ASP A 1 91 ? 24.535 0.299 -38.185 1.00 61.78 91 ASP A N 1
ATOM 708 C CA . ASP A 1 91 ? 25.515 -0.686 -38.643 1.00 61.78 91 ASP A CA 1
ATOM 709 C C . ASP A 1 91 ? 26.909 -0.097 -38.993 1.00 61.78 91 ASP A C 1
ATOM 711 O O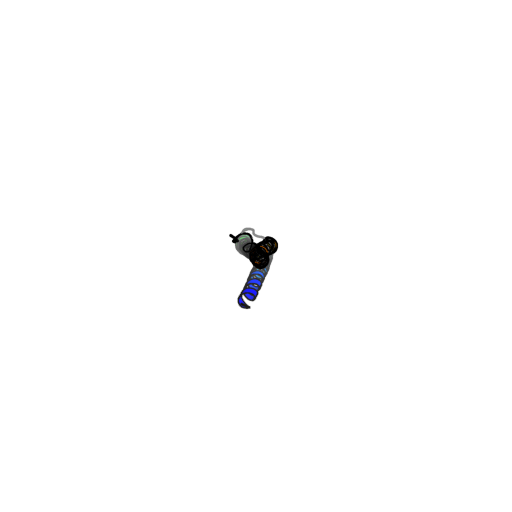 . ASP A 1 91 ? 27.686 -0.727 -39.687 1.00 61.78 91 ASP A O 1
ATOM 715 N N . GLY A 1 92 ? 27.318 1.066 -38.474 1.00 56.59 92 GLY A N 1
ATOM 716 C CA . GLY A 1 92 ? 28.613 1.704 -38.706 1.00 56.59 92 GLY A CA 1
ATOM 717 C C . GLY A 1 92 ? 29.826 0.875 -38.267 1.00 56.59 92 GLY A C 1
ATOM 718 O O . GLY A 1 92 ? 30.936 1.126 -38.728 1.00 56.59 92 GLY A O 1
ATOM 719 N N . GLN A 1 93 ? 29.644 -0.135 -37.406 1.00 59.34 93 GLN A N 1
ATOM 720 C CA . GLN A 1 93 ? 30.707 -1.103 -37.111 1.00 59.34 93 GLN A CA 1
ATOM 721 C C . GLN A 1 93 ? 30.853 -2.159 -38.221 1.00 59.34 93 GLN A C 1
ATOM 723 O O . GLN A 1 93 ? 31.972 -2.600 -38.484 1.00 59.34 93 GLN A O 1
ATOM 728 N N . ASN A 1 94 ? 29.760 -2.503 -38.912 1.00 58.84 94 ASN A N 1
ATOM 729 C CA . ASN A 1 94 ? 29.791 -3.314 -40.127 1.00 58.84 94 ASN A CA 1
ATOM 730 C C . ASN A 1 94 ? 30.245 -2.470 -41.327 1.00 58.84 94 ASN A C 1
ATOM 732 O O . ASN A 1 94 ? 31.061 -2.955 -42.102 1.00 58.84 94 ASN A O 1
ATOM 736 N N . ASP A 1 95 ? 29.829 -1.204 -41.426 1.00 64.69 95 ASP A N 1
ATOM 737 C CA . ASP A 1 95 ? 30.226 -0.310 -42.517 1.00 64.69 95 ASP A CA 1
ATOM 738 C C . ASP A 1 95 ? 31.717 0.021 -42.461 1.00 64.69 95 ASP A C 1
ATOM 740 O O . ASP A 1 95 ? 32.349 -0.061 -43.494 1.00 64.69 95 ASP A O 1
ATOM 744 N N . ALA A 1 96 ? 32.323 0.286 -41.291 1.00 66.88 96 ALA A N 1
ATOM 745 C CA . ALA A 1 96 ? 33.767 0.564 -41.175 1.00 66.88 96 ALA A CA 1
ATOM 746 C C . ALA A 1 96 ? 34.663 -0.656 -41.505 1.00 66.88 96 ALA A C 1
ATOM 748 O O . ALA A 1 96 ? 35.753 -0.529 -42.079 1.00 66.88 96 ALA A O 1
ATOM 749 N N . ALA A 1 97 ? 34.213 -1.855 -41.117 1.00 69.12 97 ALA A N 1
ATOM 750 C CA . ALA A 1 97 ? 34.910 -3.113 -41.392 1.00 69.12 97 ALA A CA 1
ATOM 751 C C . ALA A 1 97 ? 34.739 -3.547 -42.852 1.00 69.12 97 ALA A C 1
ATOM 753 O O . ALA A 1 97 ? 35.686 -4.015 -43.483 1.00 69.12 97 ALA A O 1
ATOM 754 N N . GLN A 1 98 ? 33.547 -3.351 -43.410 1.00 69.00 98 GLN A N 1
ATOM 755 C CA . GLN A 1 98 ? 33.350 -3.495 -44.838 1.00 69.00 98 GLN A CA 1
ATOM 756 C C . GLN A 1 98 ? 34.144 -2.392 -45.576 1.00 69.00 98 GLN A C 1
ATOM 758 O O . GLN A 1 98 ? 34.748 -2.708 -46.595 1.00 69.00 98 GLN A O 1
ATOM 763 N N . ASP A 1 99 ? 34.264 -1.171 -45.021 1.00 70.62 99 ASP A N 1
ATOM 764 C CA . ASP A 1 99 ? 34.963 -0.008 -45.605 1.00 70.62 99 ASP A CA 1
ATOM 765 C C . ASP A 1 99 ? 36.388 -0.305 -45.974 1.00 70.62 99 ASP A C 1
ATOM 767 O O . ASP A 1 99 ? 36.864 -0.136 -47.099 1.00 70.62 99 ASP A O 1
ATOM 771 N N . THR A 1 100 ? 37.061 -0.840 -44.982 1.00 73.62 100 THR A N 1
ATOM 772 C CA . THR A 1 100 ? 38.427 -1.299 -45.107 1.00 73.62 100 THR A CA 1
ATOM 773 C C . THR A 1 100 ? 38.531 -2.506 -46.040 1.00 73.62 100 THR A C 1
ATOM 775 O O . THR A 1 100 ? 39.441 -2.532 -46.867 1.00 73.62 100 THR A O 1
ATOM 778 N N . ALA A 1 101 ? 37.576 -3.443 -46.007 1.00 76.62 101 ALA A N 1
ATOM 779 C CA . ALA A 1 101 ? 37.565 -4.605 -46.900 1.00 76.62 101 ALA A CA 1
ATOM 780 C C . ALA A 1 101 ? 37.351 -4.241 -48.385 1.00 76.62 101 ALA A C 1
ATOM 782 O O . ALA A 1 101 ? 38.042 -4.778 -49.252 1.00 76.62 101 ALA A O 1
ATOM 783 N N . TRP A 1 102 ? 36.452 -3.306 -48.713 1.00 68.44 102 TRP A N 1
ATOM 784 C CA . TRP A 1 102 ? 36.254 -2.878 -50.102 1.00 68.44 102 TRP A CA 1
ATOM 785 C C . TRP A 1 102 ? 37.374 -1.979 -50.611 1.00 68.44 102 TRP A C 1
ATOM 787 O O . TRP A 1 102 ? 37.656 -1.983 -51.812 1.00 68.44 102 TRP A O 1
ATOM 797 N N . LEU A 1 103 ? 38.016 -1.198 -49.734 1.00 75.44 103 LEU A N 1
ATOM 798 C CA . LEU A 1 103 ? 39.192 -0.409 -50.099 1.00 75.44 103 LEU A CA 1
ATOM 799 C C . LEU A 1 103 ? 40.384 -1.315 -50.402 1.00 75.44 103 LEU A C 1
ATOM 801 O O . LEU A 1 103 ? 41.075 -1.066 -51.389 1.00 75.44 103 LEU A O 1
ATOM 805 N N . ASP A 1 104 ? 40.584 -2.372 -49.615 1.00 79.88 104 ASP A N 1
ATOM 806 C CA . ASP A 1 104 ? 41.633 -3.366 -49.849 1.00 79.88 104 ASP A CA 1
ATOM 807 C C . ASP A 1 104 ? 41.406 -4.120 -51.166 1.00 79.88 104 ASP A C 1
ATOM 809 O O . ASP A 1 104 ? 42.287 -4.151 -52.023 1.00 79.88 104 ASP A O 1
ATOM 813 N N . GLN A 1 105 ? 40.181 -4.596 -51.412 1.00 78.12 105 GLN A N 1
ATOM 814 C CA . GLN A 1 105 ? 39.832 -5.277 -52.663 1.00 78.12 105 GLN A CA 1
ATOM 815 C C . GLN A 1 105 ? 40.009 -4.366 -53.889 1.00 78.12 105 GLN A C 1
ATOM 817 O O . GLN A 1 105 ? 40.663 -4.734 -54.864 1.00 78.12 105 GLN A O 1
ATOM 822 N N . ARG A 1 106 ? 39.516 -3.122 -53.814 1.00 74.88 106 ARG A N 1
ATOM 823 C CA . ARG A 1 106 ? 39.676 -2.128 -54.886 1.00 74.88 106 ARG A CA 1
ATOM 824 C C . ARG A 1 106 ? 41.144 -1.760 -55.129 1.00 74.88 106 ARG A C 1
ATOM 826 O O . ARG A 1 106 ? 41.488 -1.374 -56.244 1.00 74.88 106 ARG A O 1
ATOM 833 N N . ASN A 1 107 ? 41.992 -1.788 -54.102 1.00 78.19 107 ASN A N 1
ATOM 834 C CA . ASN A 1 107 ? 43.412 -1.469 -54.233 1.00 78.19 107 ASN A CA 1
ATOM 835 C C . ASN A 1 107 ? 44.227 -2.671 -54.744 1.00 78.19 107 ASN A C 1
ATOM 837 O O . ASN A 1 107 ? 45.143 -2.481 -55.541 1.00 78.19 107 ASN A O 1
ATOM 841 N N . GLY A 1 108 ? 43.845 -3.896 -54.368 1.00 71.38 108 GLY A N 1
ATOM 842 C CA . GLY A 1 108 ? 44.391 -5.138 -54.925 1.00 71.38 108 GLY A CA 1
ATOM 843 C C . GLY A 1 108 ? 44.170 -5.249 -56.435 1.00 71.38 108 GLY A C 1
ATOM 844 O O . GLY A 1 108 ? 45.087 -5.616 -57.165 1.00 71.38 108 GLY A O 1
ATOM 845 N N . ASP A 1 109 ? 43.012 -4.793 -56.918 1.00 69.75 109 ASP A N 1
ATOM 846 C CA . ASP A 1 109 ? 42.695 -4.735 -58.352 1.00 69.75 109 ASP A CA 1
ATOM 847 C C . ASP A 1 109 ? 43.489 -3.651 -59.116 1.00 69.75 109 ASP A C 1
ATOM 849 O O . ASP A 1 109 ? 43.458 -3.598 -60.347 1.00 69.75 109 ASP A O 1
ATOM 853 N N . ARG A 1 110 ? 44.199 -2.753 -58.413 1.00 64.31 110 ARG A N 1
ATOM 854 C CA . ARG A 1 110 ? 44.840 -1.556 -58.992 1.00 64.31 110 ARG A CA 1
ATOM 855 C C . ARG A 1 110 ? 46.355 -1.636 -59.195 1.00 64.31 110 ARG A C 1
ATOM 857 O O . ARG A 1 110 ? 46.940 -0.628 -59.594 1.00 64.31 110 ARG A O 1
ATOM 864 N N . THR A 1 111 ? 47.009 -2.791 -59.046 1.00 60.03 111 THR A N 1
ATOM 865 C CA . THR A 1 111 ? 48.446 -2.907 -59.395 1.00 60.03 111 THR A CA 1
ATOM 866 C C . THR A 1 111 ? 48.821 -4.270 -59.993 1.00 60.03 111 THR A C 1
ATOM 868 O O . THR A 1 111 ? 48.409 -5.267 -59.410 1.00 60.03 111 THR A O 1
ATOM 871 N N . PRO A 1 112 ? 49.646 -4.360 -61.075 1.00 54.22 112 PRO A N 1
ATOM 872 C CA . PRO A 1 112 ? 50.526 -3.332 -61.654 1.00 54.22 112 PRO A CA 1
ATOM 873 C C . PRO A 1 112 ? 50.535 -3.289 -63.209 1.00 54.22 112 PRO A C 1
ATOM 875 O O . PRO A 1 112 ? 51.302 -4.004 -63.844 1.00 54.22 112 PRO A O 1
ATOM 878 N N . GLU A 1 113 ? 49.801 -2.371 -63.850 1.00 58.56 113 GLU A N 1
ATOM 879 C CA . GLU A 1 113 ? 50.082 -2.001 -65.263 1.00 58.56 113 GLU A CA 1
ATOM 880 C C . GLU A 1 113 ? 50.928 -0.723 -65.394 1.00 58.56 113 GLU A C 1
ATOM 882 O O . GLU A 1 113 ? 51.344 -0.340 -66.486 1.00 58.56 113 GLU A O 1
ATOM 887 N N . ARG A 1 114 ? 51.245 -0.053 -64.277 1.00 60.12 114 ARG A N 1
ATOM 888 C CA . ARG A 1 114 ? 51.821 1.301 -64.299 1.00 60.12 114 ARG A CA 1
ATOM 889 C C . ARG A 1 114 ? 53.301 1.425 -63.919 1.00 60.12 114 ARG A C 1
ATOM 891 O O . ARG A 1 114 ? 53.740 2.526 -63.610 1.00 60.12 114 ARG A O 1
ATOM 898 N N . LEU A 1 115 ? 54.075 0.336 -63.998 1.00 59.41 115 LEU A N 1
ATOM 899 C CA . LEU A 1 115 ? 55.551 0.373 -63.925 1.00 59.41 115 LEU A CA 1
ATOM 900 C C . LEU A 1 115 ? 56.258 -0.097 -65.214 1.00 59.41 115 LEU A C 1
ATOM 902 O O . LEU A 1 115 ? 57.479 -0.185 -65.236 1.00 59.41 115 LEU A O 1
ATOM 906 N N . ALA A 1 116 ? 55.528 -0.343 -66.308 1.00 59.94 116 ALA A N 1
ATOM 907 C CA . ALA A 1 116 ? 56.111 -0.733 -67.601 1.00 59.94 116 ALA A CA 1
ATOM 908 C C . ALA A 1 116 ? 56.186 0.421 -68.625 1.00 59.94 116 ALA A C 1
ATOM 910 O O . ALA A 1 116 ? 56.249 0.179 -69.829 1.00 59.94 116 ALA A O 1
ATOM 911 N N . VAL A 1 117 ? 56.170 1.680 -68.174 1.00 64.62 117 VAL A N 1
ATOM 912 C CA . VAL A 1 117 ? 56.379 2.840 -69.053 1.00 64.62 117 VAL A CA 1
ATOM 913 C C . VAL A 1 117 ? 57.714 3.486 -68.718 1.00 64.62 117 VAL A C 1
ATOM 915 O O . VAL A 1 117 ? 57.818 4.260 -67.772 1.00 64.62 117 VAL A O 1
ATOM 918 N N . GLY A 1 118 ? 58.702 3.186 -69.561 1.00 59.94 118 GLY A N 1
ATOM 919 C CA . GLY A 1 118 ? 59.770 4.130 -69.871 1.00 59.94 118 GLY A CA 1
ATOM 920 C C . GLY A 1 118 ? 61.150 3.820 -69.312 1.00 59.94 118 GLY A C 1
ATOM 921 O O . GLY A 1 118 ? 61.766 4.722 -68.767 1.00 59.94 118 GLY A O 1
ATOM 922 N N . ASP A 1 119 ? 61.657 2.601 -69.507 1.00 63.97 119 ASP A N 1
ATOM 923 C CA . ASP A 1 119 ? 63.106 2.390 -69.595 1.00 63.97 119 ASP A CA 1
ATOM 924 C C . ASP A 1 119 ? 63.410 1.733 -70.947 1.00 63.97 119 ASP A C 1
ATOM 926 O O . ASP A 1 119 ? 63.257 0.522 -71.126 1.00 63.97 119 ASP A O 1
ATOM 930 N N . ARG A 1 120 ? 63.703 2.571 -71.948 1.00 59.66 120 ARG A N 1
ATOM 931 C CA . ARG A 1 120 ? 64.304 2.217 -73.244 1.00 59.66 120 ARG A CA 1
ATOM 932 C C . ARG A 1 120 ? 65.129 3.423 -73.730 1.00 59.66 120 ARG A C 1
ATOM 934 O O . ARG A 1 120 ? 64.732 4.547 -73.438 1.00 59.66 120 ARG A O 1
ATOM 941 N N . PRO A 1 121 ? 66.258 3.153 -74.408 1.00 61.81 121 PRO A N 1
ATOM 942 C CA . PRO A 1 121 ? 67.557 3.813 -74.225 1.00 61.81 121 PRO A CA 1
ATOM 943 C C . PRO A 1 121 ? 67.666 5.244 -74.750 1.00 61.81 121 PRO A C 1
ATOM 945 O O . PRO A 1 121 ? 66.944 5.583 -75.715 1.00 61.81 121 PRO A O 1
#

Radius of gyration: 36.38 Å; chains: 1; bounding box: 90×27×101 Å

Secondary structure (DSSP, 8-state):
--HHHHHHHHHHHHHHHHHHHHHHHHHHHHHHHHHT--SHHHHHHHIIIIIIHHHHHHHHHHHHHHHHHHHHHHHHHHHHHHHHHHHHS-THHHHHHHHHHHHHHHHHTT-SSTT-S----

pLDDT: mean 82.28, std 14.79, range [44.44, 98.0]

Foldseek 3Di:
DDPVVVVVLVVLLVQLVVLLVVLVVLLVVLVVQLVPDPDVVSNVVSCVCSVVVSVVSNVVSVVSVVVSVVVVVVVVVVVVVVVCVVVVPDCVVVVVVVVVVVVVVVVVVVDDPDPPPDDDD